Protein AF-A0A7U2FFC1-F1 (afdb_monomer)

Mean predicted aligned error: 11.52 Å

Secondary structure (DSSP, 8-state):
--------------PPPSS-TT-EEEEEEEEEETTEEEEEEEEEEEEEEEE-TTS-EEEEEE-SS-TTSS-TT-EEEGGGEEE--

pLDDT: mean 73.62, std 16.18, range [38.22, 90.81]

Radius of gyration: 18.4 Å; Cα contacts (8 Å, |Δi|>4): 122; chains: 1; bounding box: 29×23×73 Å

Solvent-accessible surface area (backbone atoms only — not comparable to full-atom values): 5618 Å² total; per-residue (Å²): 138,85,82,87,80,80,76,80,69,89,61,81,78,74,72,73,69,94,72,56,73,70,41,64,30,36,32,75,45,76,46,75,56,96,89,39,81,44,74,49,77,47,72,28,30,27,73,40,73,48,77,45,97,88,72,48,53,32,32,28,58,38,64,90,80,68,92,82,82,63,73,78,85,49,73,42,52,57,88,61,52,39,80,69,127

Structure (mmCIF, N/CA/C/O backbone):
data_AF-A0A7U2FFC1-F1
#
_entry.id   AF-A0A7U2FFC1-F1
#
loop_
_atom_site.group_PDB
_atom_site.id
_atom_site.type_symbol
_atom_site.label_atom_id
_atom_site.label_alt_id
_atom_site.label_comp_id
_atom_site.label_asym_id
_atom_site.label_entity_id
_atom_site.label_seq_id
_atom_site.pdbx_PDB_ins_code
_atom_site.Cartn_x
_atom_site.Cartn_y
_atom_site.Cartn_z
_atom_site.occupancy
_atom_site.B_iso_or_equiv
_atom_site.auth_seq_id
_atom_site.auth_comp_id
_atom_site.auth_asym_id
_atom_site.auth_atom_id
_atom_site.pdbx_PDB_model_num
ATOM 1 N N . MET A 1 1 ? -8.951 1.773 51.458 1.00 39.88 1 MET A N 1
ATOM 2 C CA . MET A 1 1 ? -8.294 0.929 50.437 1.00 39.88 1 MET A CA 1
ATOM 3 C C . MET A 1 1 ? -9.204 0.939 49.225 1.00 39.88 1 MET A C 1
ATOM 5 O O . MET A 1 1 ? -10.393 0.709 49.393 1.00 39.88 1 MET A O 1
ATOM 9 N N . ALA A 1 2 ? -8.686 1.378 48.081 1.00 41.25 2 ALA A N 1
ATOM 10 C CA . ALA A 1 2 ? -9.449 1.587 46.856 1.00 41.25 2 ALA A CA 1
ATOM 11 C C . ALA A 1 2 ? -9.290 0.370 45.937 1.00 41.25 2 ALA A C 1
ATOM 13 O O . ALA A 1 2 ? -8.169 -0.088 45.735 1.00 41.25 2 ALA A O 1
ATOM 14 N N . GLU A 1 3 ? -10.390 -0.111 45.362 1.00 41.75 3 GLU A N 1
ATOM 15 C CA . GLU A 1 3 ? -10.374 -1.088 44.273 1.00 41.75 3 GLU A CA 1
ATOM 16 C C . GLU A 1 3 ? -10.994 -0.434 43.034 1.00 41.75 3 GLU A C 1
ATOM 18 O O . GLU A 1 3 ? -12.208 -0.259 42.933 1.00 41.75 3 GLU A O 1
ATOM 23 N N . CYS A 1 4 ? -10.143 -0.018 42.093 1.00 38.22 4 CYS A N 1
ATOM 24 C CA . CYS A 1 4 ? -10.585 0.453 40.784 1.00 38.22 4 CYS A CA 1
ATOM 25 C C . CYS A 1 4 ? -10.950 -0.754 39.918 1.00 38.22 4 CYS A C 1
ATOM 27 O O . CYS A 1 4 ? -10.085 -1.457 39.398 1.00 38.22 4 CYS A O 1
ATOM 29 N N . ARG A 1 5 ? -12.253 -0.984 39.752 1.00 49.31 5 ARG A N 1
ATOM 30 C CA . ARG A 1 5 ? -12.806 -2.003 38.859 1.00 49.31 5 ARG A CA 1
ATOM 31 C C . ARG A 1 5 ? -12.830 -1.440 37.437 1.00 49.31 5 ARG A C 1
ATOM 33 O O . ARG A 1 5 ? -13.743 -0.705 37.070 1.00 49.31 5 ARG A O 1
ATOM 40 N N . VAL A 1 6 ? -11.807 -1.746 36.642 1.00 46.84 6 VAL A N 1
ATOM 41 C CA . VAL A 1 6 ? -11.810 -1.419 35.210 1.00 46.84 6 VAL A CA 1
ATOM 42 C C . VAL A 1 6 ? -12.734 -2.414 34.516 1.00 46.84 6 VAL A C 1
ATOM 44 O O . VAL A 1 6 ? -12.351 -3.540 34.214 1.00 46.84 6 VAL A O 1
ATOM 47 N N . SER A 1 7 ? -13.985 -2.013 34.304 1.00 43.78 7 SER A N 1
ATOM 48 C CA . SER A 1 7 ? -14.898 -2.727 33.417 1.00 43.78 7 SER A CA 1
ATOM 49 C C . SER A 1 7 ? -14.350 -2.616 31.999 1.00 43.78 7 SER A C 1
ATOM 51 O O . SER A 1 7 ? -14.463 -1.567 31.364 1.00 43.78 7 SER A O 1
ATOM 53 N N . SER A 1 8 ? -13.734 -3.688 31.503 1.00 46.91 8 SER A N 1
ATOM 54 C CA . SER A 1 8 ? -13.427 -3.843 30.086 1.00 46.91 8 SER A CA 1
ATOM 55 C C . SER A 1 8 ? -14.746 -3.921 29.324 1.00 46.91 8 SER A C 1
ATOM 57 O O . SER A 1 8 ? -15.309 -4.991 29.114 1.00 46.91 8 SER A O 1
ATOM 59 N N . ASN A 1 9 ? -15.263 -2.752 28.952 1.00 45.66 9 ASN A N 1
ATOM 60 C CA . ASN A 1 9 ? -16.245 -2.620 27.899 1.00 45.66 9 ASN A CA 1
ATOM 61 C C . ASN A 1 9 ? -15.625 -3.296 26.673 1.00 45.66 9 ASN A C 1
ATOM 63 O O . ASN A 1 9 ? -14.575 -2.861 26.196 1.00 45.66 9 ASN A O 1
ATOM 67 N N . SER A 1 10 ? -16.229 -4.380 26.197 1.00 48.22 10 SER A N 1
ATOM 68 C CA . SER A 1 10 ? -15.926 -5.019 24.916 1.00 48.22 10 SER A CA 1
ATOM 69 C C . SER A 1 10 ? -16.353 -4.093 23.771 1.00 48.22 10 SER A C 1
ATOM 71 O O . SER A 1 10 ? -17.172 -4.443 22.924 1.00 48.22 10 SER A O 1
ATOM 73 N N . GLY A 1 11 ? -15.832 -2.866 23.784 1.00 39.72 11 GLY A N 1
ATOM 74 C CA . GLY A 1 11 ? -15.842 -1.961 22.661 1.00 39.72 11 GLY A CA 1
ATOM 75 C C . GLY A 1 11 ? -14.925 -2.559 21.615 1.00 39.72 11 GLY A C 1
ATOM 76 O O . GLY A 1 11 ? -13.825 -3.007 21.943 1.00 39.72 11 GLY A O 1
ATOM 77 N N . ARG A 1 12 ? -15.425 -2.615 20.378 1.00 47.97 12 ARG A N 1
ATOM 78 C CA . ARG A 1 12 ? -14.655 -2.823 19.151 1.00 47.97 12 ARG A CA 1
ATOM 79 C C . ARG A 1 12 ? -13.202 -2.437 19.402 1.00 47.97 12 ARG A C 1
ATOM 81 O O . ARG A 1 12 ? -12.911 -1.258 19.582 1.00 47.97 12 ARG A O 1
ATOM 88 N N . ARG A 1 13 ? -12.308 -3.426 19.466 1.00 47.41 13 ARG A N 1
ATOM 89 C CA . ARG A 1 13 ? -10.881 -3.166 19.308 1.00 47.41 13 ARG A CA 1
ATOM 90 C C . ARG A 1 13 ? -10.76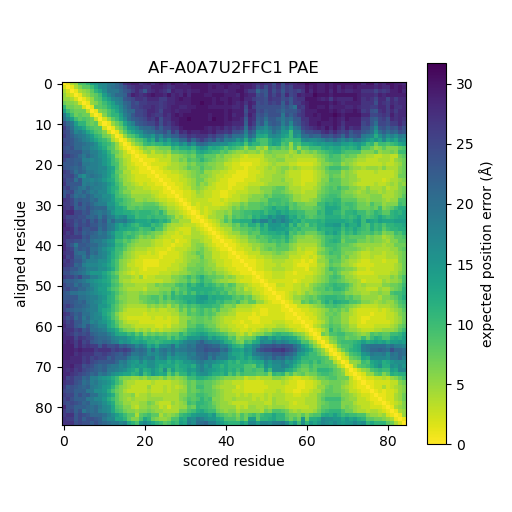1 -2.614 17.899 1.00 47.41 13 ARG A C 1
ATOM 92 O O . ARG A 1 13 ? -10.674 -3.387 16.951 1.00 47.41 13 ARG A O 1
ATOM 99 N N . THR A 1 14 ? -10.887 -1.299 17.756 1.00 54.03 14 THR A N 1
ATOM 100 C CA . THR A 1 14 ? -10.459 -0.581 16.568 1.00 54.03 14 THR A CA 1
ATOM 101 C C . THR A 1 14 ? -8.998 -0.960 16.461 1.00 54.03 14 THR A C 1
ATOM 103 O O . THR A 1 14 ? -8.182 -0.546 17.280 1.00 54.03 14 THR A O 1
ATOM 106 N N . ARG A 1 15 ? -8.709 -1.927 15.593 1.00 62.12 15 ARG A N 1
ATOM 107 C CA . ARG A 1 15 ? -7.354 -2.399 15.373 1.00 62.12 15 ARG A CA 1
ATOM 108 C C . ARG A 1 15 ? -6.570 -1.159 14.965 1.00 62.12 15 ARG A C 1
ATOM 110 O O . ARG A 1 15 ? -6.947 -0.536 13.976 1.00 62.12 15 ARG A O 1
ATOM 117 N N . SER A 1 16 ? -5.567 -0.768 15.746 1.00 69.25 16 SER A N 1
ATOM 118 C CA . SER A 1 16 ? -4.647 0.289 15.324 1.00 69.25 16 SER A CA 1
ATOM 119 C C . SER A 1 16 ? -4.052 -0.113 13.977 1.00 69.25 16 SER A C 1
ATOM 121 O O . SER A 1 16 ? -3.842 -1.309 13.745 1.00 69.25 16 SER A O 1
ATOM 123 N N . SER A 1 17 ? -3.872 0.851 13.076 1.00 75.88 17 SER A N 1
ATOM 124 C CA . SER A 1 17 ? -3.250 0.604 11.777 1.00 75.88 17 SER A CA 1
ATOM 125 C C . SER A 1 17 ? -1.913 -0.107 11.983 1.00 75.88 17 SER A C 1
ATOM 127 O O . SER A 1 17 ? -1.194 0.204 12.933 1.00 75.88 17 SER A O 1
ATOM 129 N N . ALA A 1 18 ? -1.600 -1.099 11.144 1.00 79.75 18 ALA A N 1
ATOM 130 C CA . ALA A 1 18 ? -0.299 -1.753 11.239 1.00 79.75 18 ALA A CA 1
ATOM 131 C C . ALA A 1 18 ? 0.834 -0.783 10.894 1.00 79.75 18 ALA A C 1
ATOM 133 O O . ALA A 1 18 ? 1.894 -0.901 11.484 1.00 79.75 18 ALA A O 1
ATOM 134 N N . PHE A 1 19 ? 0.570 0.166 9.996 1.00 83.75 19 PHE A N 1
ATOM 135 C CA . PHE A 1 19 ? 1.519 1.159 9.505 1.00 83.75 19 PHE A CA 1
ATOM 136 C C . PHE A 1 19 ? 1.027 2.595 9.745 1.00 83.75 19 PHE A C 1
ATOM 138 O O . PHE A 1 19 ? -0.187 2.823 9.866 1.00 83.75 19 PHE A O 1
ATOM 145 N N . GLU A 1 20 ? 1.950 3.554 9.764 1.00 86.06 20 GLU A N 1
ATOM 146 C CA . GLU A 1 20 ? 1.696 4.987 9.946 1.00 86.06 20 GLU A CA 1
ATOM 147 C C . GLU A 1 20 ? 2.111 5.818 8.718 1.00 86.06 20 GLU A C 1
ATOM 149 O O . GLU A 1 20 ? 2.864 5.379 7.852 1.00 86.06 20 GLU A O 1
ATOM 154 N N . VAL A 1 21 ? 1.583 7.043 8.608 1.00 86.50 21 VAL A N 1
ATOM 155 C CA . VAL A 1 21 ? 2.001 7.980 7.551 1.00 86.50 21 VAL A CA 1
ATOM 156 C C . VAL A 1 21 ? 3.465 8.358 7.769 1.00 86.50 21 VAL A C 1
ATOM 158 O O . VAL A 1 21 ? 3.833 8.798 8.855 1.00 86.50 21 VAL A O 1
ATOM 161 N N . GLY A 1 22 ? 4.274 8.230 6.719 1.00 83.94 22 GLY A N 1
ATOM 162 C CA . GLY A 1 22 ? 5.722 8.419 6.763 1.00 83.94 22 GLY A CA 1
ATOM 163 C C . GLY A 1 22 ? 6.519 7.121 6.908 1.00 83.94 22 GLY A C 1
ATOM 164 O O . GLY A 1 22 ? 7.724 7.154 6.665 1.00 83.94 22 GLY A O 1
ATOM 165 N N . ASP A 1 23 ? 5.875 5.992 7.227 1.00 85.81 23 ASP A N 1
ATOM 166 C CA .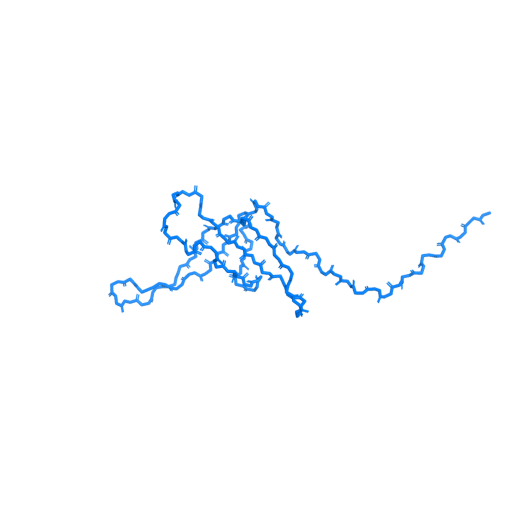 ASP A 1 23 ? 6.551 4.694 7.229 1.00 85.81 23 ASP A CA 1
ATOM 167 C C . ASP A 1 23 ? 6.937 4.281 5.808 1.00 85.81 23 ASP A C 1
ATOM 169 O O . ASP A 1 23 ? 6.192 4.503 4.846 1.00 85.81 23 ASP A O 1
ATOM 173 N N . VAL A 1 24 ? 8.096 3.633 5.701 1.00 86.50 24 VAL A N 1
ATOM 174 C CA . VAL A 1 24 ? 8.552 2.969 4.481 1.00 86.50 24 VAL A CA 1
ATOM 175 C C . VAL A 1 24 ? 8.096 1.514 4.529 1.00 86.50 24 VAL A C 1
ATOM 177 O O . VAL A 1 24 ? 8.347 0.801 5.500 1.00 86.50 24 VAL A O 1
ATOM 180 N N . VAL A 1 25 ? 7.412 1.073 3.481 1.00 86.19 25 VAL A N 1
ATOM 181 C CA . VAL A 1 25 ? 6.879 -0.281 3.339 1.00 86.19 25 VAL A CA 1
ATOM 182 C C . VAL A 1 25 ? 7.336 -0.905 2.034 1.00 86.19 25 VAL A C 1
ATOM 184 O O . VAL A 1 25 ? 7.504 -0.224 1.026 1.00 86.19 25 VAL A O 1
ATOM 187 N N . GLU A 1 26 ? 7.488 -2.221 2.033 1.00 87.19 26 GLU A N 1
ATOM 188 C CA . GLU A 1 26 ? 7.761 -3.004 0.836 1.00 87.19 26 GLU A CA 1
ATOM 189 C C . GLU A 1 26 ? 6.434 -3.522 0.256 1.00 87.19 26 GLU A C 1
ATOM 191 O O . GLU A 1 26 ? 5.622 -4.135 0.958 1.00 87.19 26 GLU A O 1
ATOM 196 N N . MET A 1 27 ? 6.198 -3.311 -1.039 1.00 84.38 27 MET A N 1
ATOM 197 C CA . MET A 1 27 ? 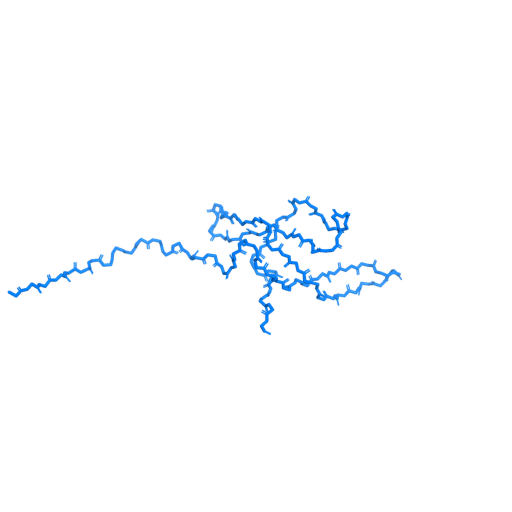5.042 -3.859 -1.748 1.00 84.38 27 MET A CA 1
ATOM 198 C C . MET A 1 27 ? 5.483 -4.718 -2.933 1.00 84.38 27 MET A C 1
ATOM 200 O O . MET A 1 27 ? 6.404 -4.395 -3.681 1.00 84.38 27 MET A O 1
ATOM 204 N N . LYS A 1 28 ? 4.771 -5.829 -3.138 1.00 83.94 28 LYS A N 1
ATOM 205 C CA . LYS A 1 28 ? 4.974 -6.725 -4.278 1.00 83.94 28 LYS A CA 1
ATOM 206 C C . LYS A 1 28 ? 4.293 -6.165 -5.533 1.00 83.94 28 LYS A C 1
ATOM 208 O O . LYS A 1 28 ? 3.082 -6.308 -5.692 1.00 83.94 28 LYS A O 1
ATOM 213 N N . VAL A 1 29 ? 5.073 -5.614 -6.457 1.00 81.50 29 VAL A N 1
ATOM 214 C CA . VAL A 1 29 ? 4.596 -5.094 -7.746 1.00 81.50 29 VAL A CA 1
ATOM 215 C C . VAL A 1 29 ? 4.738 -6.167 -8.820 1.00 81.50 29 VAL A C 1
ATOM 217 O O . VAL A 1 29 ? 5.764 -6.836 -8.930 1.00 81.50 29 VAL A O 1
ATOM 220 N N . THR A 1 30 ? 3.698 -6.356 -9.634 1.00 82.06 30 THR A N 1
ATOM 221 C CA . THR A 1 30 ? 3.776 -7.212 -10.825 1.00 82.06 30 THR A CA 1
ATOM 222 C C . THR A 1 30 ? 3.627 -6.353 -12.067 1.00 82.06 30 THR A C 1
ATOM 224 O O . THR A 1 30 ? 2.524 -5.917 -12.382 1.00 82.06 30 THR A O 1
ATOM 227 N N . ALA A 1 31 ? 4.729 -6.146 -12.783 1.00 80.81 31 ALA A N 1
ATOM 228 C CA . ALA A 1 31 ? 4.760 -5.370 -14.015 1.00 80.81 31 ALA A CA 1
ATOM 229 C C . AL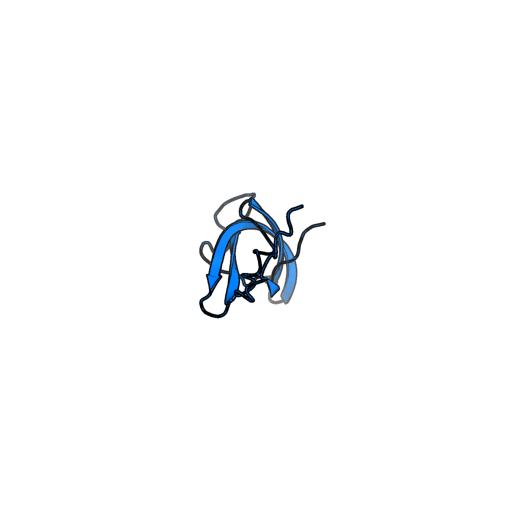A A 1 31 ? 5.062 -6.270 -15.220 1.00 80.81 31 ALA A C 1
ATOM 231 O O . ALA A 1 31 ? 5.738 -7.298 -15.116 1.00 80.81 31 ALA A O 1
ATOM 232 N N . SER A 1 32 ? 4.555 -5.884 -16.389 1.00 82.31 32 SER A N 1
ATOM 233 C CA . SER A 1 32 ? 4.923 -6.518 -17.653 1.00 82.31 32 SER A CA 1
ATOM 234 C C . SER A 1 32 ? 6.104 -5.765 -18.252 1.00 82.31 32 SER A C 1
ATOM 236 O O . SER A 1 32 ? 5.932 -4.662 -18.760 1.00 82.31 32 SER A O 1
ATOM 238 N N . VAL A 1 33 ? 7.292 -6.362 -18.203 1.00 77.50 33 VAL A N 1
ATOM 239 C CA . VAL A 1 33 ? 8.527 -5.788 -18.752 1.00 77.50 33 VAL A CA 1
ATOM 240 C C . VAL A 1 33 ? 8.953 -6.662 -19.928 1.00 77.50 33 VAL A C 1
ATOM 242 O O . VAL A 1 33 ? 9.123 -7.869 -19.762 1.00 77.50 33 VAL A O 1
ATOM 245 N N . ASP A 1 34 ? 9.053 -6.080 -21.124 1.00 83.38 34 ASP A N 1
ATOM 246 C CA . ASP A 1 34 ? 9.405 -6.791 -22.368 1.00 83.38 34 ASP A CA 1
ATOM 247 C C . ASP A 1 34 ? 8.488 -7.990 -22.699 1.00 83.38 34 ASP A C 1
ATOM 249 O O . ASP A 1 34 ? 8.925 -9.028 -23.192 1.00 83.38 34 ASP A O 1
ATOM 253 N N . GLY A 1 35 ? 7.191 -7.881 -22.386 1.00 84.56 35 GLY A N 1
ATOM 254 C CA . GLY A 1 35 ? 6.213 -8.961 -22.598 1.00 84.56 35 GLY A CA 1
ATOM 255 C C . GLY A 1 35 ? 6.297 -10.109 -21.583 1.00 84.56 35 GLY A C 1
ATOM 256 O O . GLY A 1 35 ? 5.515 -11.058 -21.664 1.00 84.56 35 GLY A O 1
ATOM 257 N N . LEU A 1 36 ? 7.197 -10.018 -20.600 1.00 83.12 36 LEU A N 1
ATOM 258 C CA . LEU A 1 36 ? 7.308 -10.951 -19.485 1.00 83.12 36 LEU A CA 1
ATOM 259 C C . LEU A 1 36 ? 6.726 -10.323 -18.219 1.00 83.12 36 LEU A C 1
ATOM 261 O O . LEU A 1 36 ? 7.097 -9.222 -17.815 1.00 83.12 36 LEU A O 1
ATOM 265 N N . ARG A 1 37 ? 5.834 -11.056 -17.545 1.00 86.38 37 ARG A N 1
ATOM 266 C CA . ARG A 1 37 ? 5.372 -10.676 -16.207 1.00 86.38 37 ARG A CA 1
ATOM 267 C C . ARG A 1 37 ? 6.515 -10.887 -15.225 1.00 86.38 37 ARG A C 1
ATOM 269 O O . ARG A 1 37 ? 6.880 -12.027 -14.941 1.00 86.38 37 ARG A O 1
ATOM 276 N N . LYS A 1 38 ? 7.069 -9.793 -14.717 1.00 83.75 38 LYS A N 1
ATOM 277 C CA . LYS A 1 38 ? 8.036 -9.807 -13.626 1.00 83.75 38 LYS A CA 1
ATOM 278 C C . LYS A 1 38 ? 7.347 -9.337 -12.364 1.00 83.75 38 LYS A C 1
ATOM 280 O O . LYS A 1 38 ? 6.596 -8.366 -12.371 1.00 83.75 38 LYS A O 1
ATOM 285 N N . THR A 1 39 ? 7.627 -10.040 -11.282 1.00 83.38 39 THR A N 1
ATOM 286 C CA . THR A 1 39 ? 7.235 -9.600 -9.956 1.00 83.38 39 THR A CA 1
ATOM 287 C C . THR A 1 39 ? 8.490 -9.222 -9.198 1.00 83.38 39 THR A C 1
ATOM 289 O O . THR A 1 39 ? 9.405 -10.037 -9.088 1.00 83.38 39 THR A O 1
ATOM 292 N N . TYR A 1 40 ? 8.522 -8.000 -8.693 1.00 82.31 40 TYR A N 1
ATOM 293 C CA . TYR A 1 40 ? 9.585 -7.486 -7.847 1.00 82.31 40 TYR A CA 1
ATOM 294 C C . TYR A 1 40 ? 8.969 -6.800 -6.630 1.00 82.31 40 TYR A C 1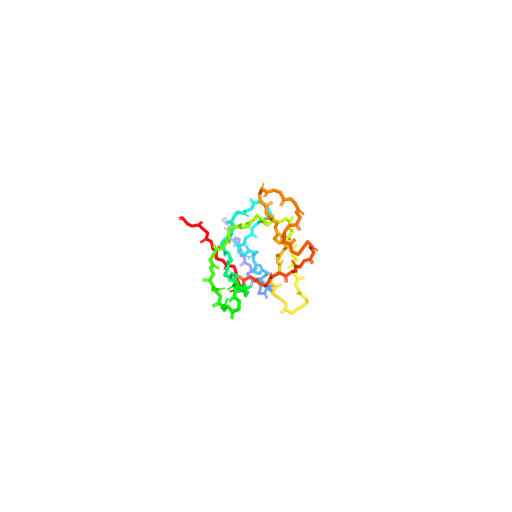
ATOM 296 O O . TYR A 1 40 ? 7.759 -6.568 -6.567 1.00 82.31 40 TYR A O 1
ATOM 304 N N . PHE A 1 41 ? 9.806 -6.565 -5.634 1.00 83.25 41 PHE A N 1
ATOM 305 C CA . PHE A 1 41 ? 9.439 -5.814 -4.451 1.00 83.25 41 PHE A CA 1
ATOM 306 C C . PHE A 1 41 ? 9.965 -4.395 -4.612 1.00 83.25 41 PHE A C 1
ATOM 308 O O . PHE A 1 41 ? 11.084 -4.205 -5.087 1.00 83.25 41 PHE A O 1
ATOM 315 N N . GLU A 1 42 ? 9.129 -3.423 -4.285 1.00 82.62 42 GLU A N 1
ATOM 316 C CA . GLU A 1 42 ? 9.460 -2.008 -4.3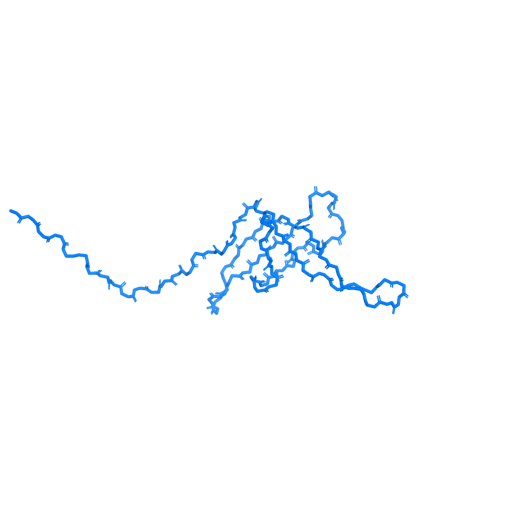76 1.00 82.62 42 GLU A CA 1
ATOM 317 C C . GLU A 1 42 ? 9.078 -1.324 -3.066 1.00 82.62 42 GLU A C 1
ATOM 319 O O . GLU A 1 42 ? 8.103 -1.712 -2.413 1.00 82.62 42 GLU A O 1
ATOM 324 N N . HIS A 1 43 ? 9.889 -0.351 -2.659 1.00 85.06 43 HIS A N 1
ATOM 325 C CA . HIS A 1 43 ? 9.693 0.380 -1.417 1.00 85.06 43 HIS A CA 1
ATOM 326 C C . HIS A 1 43 ? 8.874 1.636 -1.671 1.00 85.06 43 HIS A C 1
ATOM 328 O O . HIS A 1 43 ? 9.138 2.391 -2.607 1.00 85.06 43 HIS A O 1
ATOM 334 N N . PHE A 1 44 ? 7.910 1.877 -0.795 1.00 84.88 44 PHE A N 1
ATOM 335 C CA . PHE A 1 44 ? 7.017 3.017 -0.862 1.00 84.88 44 PHE A CA 1
ATOM 336 C C . PHE A 1 44 ? 6.884 3.672 0.501 1.00 84.88 44 PHE A C 1
ATOM 338 O O . PHE A 1 44 ? 6.926 3.006 1.528 1.00 84.88 44 PHE A O 1
ATOM 345 N N . VAL A 1 45 ? 6.655 4.978 0.506 1.00 86.81 45 VAL A N 1
ATOM 346 C CA . VAL A 1 45 ? 6.301 5.733 1.706 1.00 86.81 45 VAL A CA 1
ATOM 347 C C . VAL A 1 45 ? 4.793 5.833 1.796 1.00 86.81 45 VAL A C 1
ATOM 349 O O . VAL A 1 45 ? 4.117 6.164 0.820 1.00 86.81 45 VAL A O 1
ATOM 352 N N . ILE A 1 46 ? 4.245 5.602 2.979 1.00 87.56 46 ILE A N 1
ATOM 353 C CA . ILE A 1 46 ? 2.823 5.820 3.220 1.00 87.56 46 ILE A CA 1
ATOM 354 C C . ILE A 1 46 ? 2.557 7.324 3.270 1.00 87.56 46 ILE A C 1
ATOM 356 O O . ILE A 1 46 ? 2.984 8.013 4.195 1.00 87.56 46 ILE A O 1
ATOM 360 N N . LYS A 1 47 ? 1.815 7.837 2.287 1.00 86.94 47 LYS A N 1
ATOM 361 C CA . LYS A 1 47 ? 1.378 9.241 2.225 1.00 86.94 47 LYS A CA 1
ATOM 362 C C . LYS A 1 47 ? 0.078 9.476 2.993 1.00 86.94 47 LYS A C 1
ATOM 364 O O . LYS A 1 47 ? -0.103 10.534 3.591 1.00 86.94 47 LYS A O 1
ATOM 369 N N . ALA A 1 48 ? -0.830 8.503 2.980 1.00 86.62 48 ALA A N 1
ATOM 370 C CA . ALA A 1 48 ? -2.094 8.576 3.704 1.00 86.62 48 ALA A CA 1
ATOM 371 C C . ALA A 1 48 ? -2.582 7.182 4.105 1.00 86.62 48 ALA A C 1
ATOM 373 O O . ALA A 1 48 ? -2.212 6.177 3.504 1.00 86.62 48 ALA A O 1
ATOM 374 N N . LEU A 1 49 ? -3.452 7.127 5.110 1.00 89.38 49 LEU A N 1
ATOM 375 C CA . LEU A 1 49 ? -4.120 5.905 5.547 1.00 89.38 49 LEU A CA 1
ATOM 376 C C . LEU A 1 49 ? -5.596 6.190 5.809 1.00 89.38 49 LEU A C 1
ATOM 378 O O . LEU A 1 49 ? -5.960 7.289 6.235 1.00 89.38 49 LEU A O 1
ATOM 382 N N . ARG A 1 50 ? -6.457 5.208 5.548 1.00 89.00 50 ARG A N 1
ATOM 383 C CA . ARG A 1 50 ? -7.895 5.311 5.800 1.00 89.00 50 ARG A CA 1
ATOM 384 C C . ARG A 1 50 ? -8.468 4.005 6.315 1.00 89.00 50 ARG A C 1
ATOM 386 O O . ARG A 1 50 ? -7.975 2.919 6.014 1.00 89.00 50 ARG A O 1
ATOM 393 N N . HIS A 1 51 ? -9.554 4.135 7.065 1.00 87.12 51 HIS A N 1
ATOM 394 C CA . HIS A 1 51 ? -10.328 3.005 7.554 1.00 87.12 51 HIS A CA 1
ATOM 395 C C . HIS A 1 51 ? -11.557 2.810 6.670 1.00 87.12 51 HIS A C 1
ATOM 397 O O . HIS A 1 51 ? -12.351 3.734 6.481 1.00 87.12 51 HIS A O 1
ATOM 403 N N . THR A 1 52 ? -11.693 1.621 6.095 1.00 84.62 52 THR A N 1
ATOM 404 C CA . THR A 1 52 ? -12.857 1.256 5.282 1.00 84.62 52 THR A CA 1
ATOM 405 C C . THR A 1 52 ? -14.071 0.967 6.170 1.00 84.62 52 THR A C 1
ATOM 407 O O . THR A 1 52 ? -13.906 0.532 7.315 1.00 84.62 52 THR A O 1
ATOM 410 N N . PRO A 1 53 ? -15.305 1.137 5.656 1.00 82.69 53 PRO A N 1
ATOM 411 C CA . PRO A 1 53 ? -16.524 0.780 6.387 1.00 82.69 53 PRO A CA 1
ATOM 412 C C . PRO A 1 53 ? -16.551 -0.687 6.845 1.00 82.69 53 PRO A C 1
ATOM 414 O O . PRO A 1 53 ? -17.130 -0.998 7.886 1.00 82.69 53 PRO A O 1
ATOM 417 N N . ASP A 1 54 ? -15.888 -1.569 6.092 1.00 82.38 54 ASP A N 1
ATOM 418 C CA . ASP A 1 54 ? -15.772 -3.006 6.361 1.00 82.38 54 ASP A CA 1
ATOM 419 C C . ASP A 1 54 ? -14.762 -3.348 7.470 1.00 82.38 54 ASP A C 1
ATOM 421 O O . ASP A 1 54 ? -14.659 -4.497 7.899 1.00 82.38 54 ASP A O 1
ATOM 425 N N . GLY A 1 55 ? -14.034 -2.354 7.983 1.00 81.44 55 GLY A N 1
ATOM 426 C CA . GLY A 1 55 ? -13.123 -2.522 9.110 1.00 81.44 55 GLY A CA 1
ATOM 427 C C . GLY A 1 55 ? -11.658 -2.748 8.733 1.00 81.44 55 GLY A C 1
ATOM 428 O O . GLY A 1 55 ? -10.842 -2.948 9.637 1.00 81.44 55 GLY A O 1
ATOM 429 N N . TYR A 1 56 ? -11.309 -2.693 7.448 1.00 85.00 56 TYR A N 1
ATOM 430 C CA . TYR A 1 56 ? -9.939 -2.853 6.950 1.00 85.00 56 TYR A CA 1
ATOM 431 C C . TYR A 1 56 ? -9.215 -1.512 6.810 1.00 85.00 56 TYR A C 1
ATOM 433 O O . TYR A 1 56 ? -9.847 -0.484 6.555 1.00 85.00 56 TYR A O 1
ATOM 441 N N . TRP A 1 57 ? -7.888 -1.536 6.939 1.00 88.12 57 TRP A N 1
ATOM 442 C CA . TRP A 1 57 ? -7.029 -0.390 6.650 1.00 88.12 57 TRP A CA 1
ATOM 443 C C . TRP A 1 57 ? -6.556 -0.417 5.200 1.00 88.12 57 TRP A C 1
ATOM 445 O O . TRP A 1 57 ? -6.132 -1.457 4.686 1.00 88.12 57 TRP A O 1
ATOM 455 N N . GLU A 1 58 ? -6.612 0.748 4.569 1.00 90.81 58 GLU A N 1
ATOM 456 C CA . GLU A 1 58 ? -6.051 0.997 3.250 1.00 90.81 58 GLU A CA 1
ATOM 457 C C . GLU A 1 58 ? -5.060 2.151 3.324 1.00 90.81 58 GLU A C 1
ATOM 459 O O . GLU A 1 58 ? -5.234 3.090 4.106 1.00 90.81 58 GLU A O 1
ATOM 464 N N . TYR A 1 59 ? -4.039 2.084 2.482 1.00 89.25 59 TYR A N 1
ATOM 465 C CA . TYR A 1 59 ? -2.905 2.991 2.498 1.00 89.25 59 TYR A CA 1
ATOM 466 C C . TYR A 1 59 ? -2.665 3.543 1.105 1.00 89.25 59 TYR A C 1
ATOM 468 O O . TYR A 1 59 ? -2.707 2.814 0.114 1.00 89.25 59 TYR A O 1
ATOM 476 N N . GLN A 1 60 ? -2.404 4.838 1.042 1.00 88.62 60 GLN A N 1
ATOM 477 C CA . GLN A 1 60 ? -1.937 5.499 -0.158 1.00 88.62 60 GLN A CA 1
ATOM 478 C C . GLN A 1 60 ? -0.415 5.528 -0.112 1.00 88.62 60 GLN A C 1
ATOM 480 O O . GLN A 1 60 ? 0.180 6.063 0.827 1.00 88.62 60 GLN A O 1
ATOM 485 N N . LEU A 1 61 ? 0.196 4.927 -1.123 1.00 86.81 61 LEU A N 1
ATOM 486 C CA . LEU A 1 61 ? 1.639 4.813 -1.258 1.00 86.81 61 LEU A CA 1
ATOM 487 C C . LEU A 1 61 ? 2.176 5.939 -2.146 1.00 86.81 61 LEU A C 1
ATOM 489 O O . LEU A 1 61 ? 1.503 6.374 -3.079 1.00 86.81 61 LEU A O 1
ATOM 493 N N . GLY A 1 62 ? 3.389 6.397 -1.862 1.00 81.50 62 GLY A N 1
ATOM 494 C CA . GLY A 1 62 ? 4.142 7.329 -2.691 1.00 81.50 62 GLY A CA 1
ATOM 495 C C . GLY A 1 62 ? 5.602 6.908 -2.808 1.00 81.50 62 GLY A C 1
ATOM 496 O O . GLY A 1 62 ? 6.136 6.250 -1.920 1.00 81.50 62 GLY A O 1
ATOM 497 N N . VAL A 1 63 ? 6.248 7.281 -3.908 1.00 76.25 63 VAL A N 1
ATOM 498 C CA . VAL A 1 63 ? 7.671 6.995 -4.148 1.00 76.25 63 VAL A CA 1
ATOM 499 C C . VAL A 1 63 ? 8.532 8.096 -3.519 1.00 76.25 63 VAL A C 1
ATOM 501 O O . VAL A 1 63 ? 8.122 9.257 -3.494 1.00 76.25 63 VAL A O 1
ATOM 504 N N . THR A 1 64 ? 9.708 7.746 -2.989 1.00 65.31 64 THR A N 1
ATOM 505 C CA . THR A 1 64 ? 10.669 8.706 -2.407 1.00 65.31 64 THR A CA 1
ATOM 506 C C . THR A 1 64 ? 11.439 9.523 -3.444 1.00 65.31 64 THR A C 1
ATOM 508 O O . THR A 1 64 ? 11.897 10.613 -3.112 1.00 65.31 64 THR A O 1
ATOM 511 N N . GLU A 1 65 ? 11.608 9.011 -4.666 1.00 59.22 65 GLU A N 1
ATOM 512 C CA . GLU A 1 65 ? 12.487 9.588 -5.693 1.00 59.22 65 GLU A CA 1
ATOM 513 C C . GLU A 1 65 ? 11.743 9.748 -7.029 1.00 59.22 65 GLU A C 1
ATOM 515 O O . GLU A 1 65 ? 11.770 8.855 -7.869 1.00 59.22 65 GLU A O 1
ATOM 520 N N . ASP A 1 66 ? 11.110 10.911 -7.201 1.00 51.91 66 ASP A N 1
ATOM 521 C CA . ASP A 1 66 ? 10.404 11.403 -8.396 1.00 51.91 66 ASP A CA 1
ATOM 522 C C . 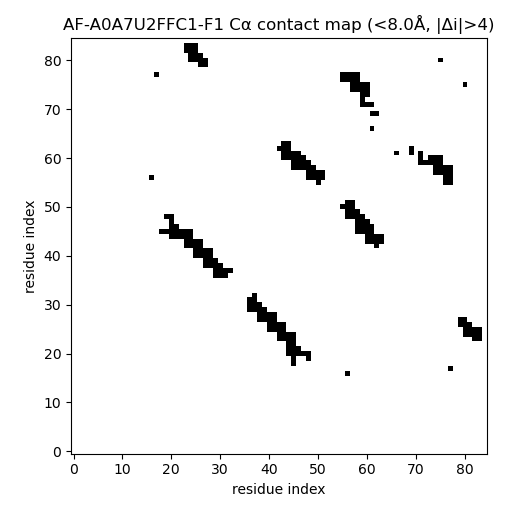ASP A 1 66 ? 8.939 10.947 -8.593 1.00 51.91 66 ASP A C 1
ATOM 524 O O . ASP A 1 66 ? 8.580 9.774 -8.683 1.00 51.91 66 ASP A O 1
ATOM 528 N N . GLU A 1 67 ? 8.071 11.959 -8.657 1.00 52.38 67 GLU A N 1
ATOM 529 C CA . GLU A 1 67 ? 6.615 11.930 -8.465 1.00 52.38 67 GLU A CA 1
ATOM 530 C C . GLU A 1 67 ? 5.769 11.465 -9.670 1.00 52.38 67 GLU A C 1
ATOM 532 O O . GLU A 1 67 ? 4.555 11.633 -9.637 1.00 52.38 67 GLU A O 1
ATOM 537 N N . ASP A 1 68 ? 6.330 10.850 -10.714 1.00 48.34 68 ASP A N 1
ATOM 538 C CA . ASP A 1 68 ? 5.566 10.631 -11.965 1.00 48.34 68 ASP A CA 1
ATOM 539 C C . ASP A 1 68 ? 5.221 9.161 -12.282 1.00 48.34 68 ASP A C 1
ATOM 541 O O . ASP A 1 68 ? 4.422 8.885 -13.174 1.00 48.34 68 ASP A O 1
ATOM 545 N N . ALA A 1 69 ? 5.808 8.188 -11.575 1.00 51.62 69 ALA A N 1
ATOM 546 C CA . ALA A 1 69 ? 5.799 6.790 -12.033 1.00 51.62 69 ALA A CA 1
ATOM 547 C C . ALA A 1 69 ? 4.842 5.843 -11.291 1.00 51.62 69 ALA A C 1
ATOM 549 O O . ALA A 1 69 ? 4.582 4.741 -11.778 1.00 51.62 69 ALA A O 1
ATOM 550 N N . PHE A 1 70 ? 4.314 6.236 -10.134 1.00 60.97 70 PHE A N 1
ATOM 551 C CA . PHE A 1 70 ? 3.422 5.384 -9.352 1.00 60.97 70 PHE A CA 1
ATOM 552 C C . PHE A 1 70 ? 2.033 6.003 -9.296 1.00 60.97 70 PHE A C 1
ATOM 554 O O . PHE A 1 70 ? 1.928 7.204 -9.075 1.00 60.97 70 PHE A O 1
ATOM 561 N N . GLU A 1 71 ? 0.989 5.200 -9.533 1.00 61.91 71 GLU A N 1
ATOM 562 C CA . GLU A 1 71 ? -0.405 5.649 -9.664 1.00 61.91 71 GLU A CA 1
ATOM 563 C C . GLU A 1 71 ? -0.864 6.451 -8.434 1.00 61.91 71 GLU A C 1
ATOM 565 O O . GLU A 1 71 ? -1.407 5.897 -7.468 1.00 61.91 71 GLU A O 1
ATOM 570 N N . ASP A 1 72 ? -0.637 7.766 -8.476 1.00 62.38 72 ASP A N 1
ATOM 571 C CA . ASP A 1 72 ? -0.983 8.686 -7.404 1.00 62.38 72 ASP A CA 1
ATOM 572 C C . ASP A 1 72 ? -2.500 8.638 -7.180 1.00 62.38 72 ASP A C 1
ATOM 574 O O . ASP A 1 72 ? -3.304 8.785 -8.103 1.00 62.38 72 ASP A O 1
ATOM 578 N N . GLY A 1 73 ? -2.895 8.340 -5.942 1.00 68.88 73 GLY A N 1
ATOM 579 C CA . GLY A 1 73 ? -4.301 8.202 -5.553 1.00 68.88 73 GLY A CA 1
ATOM 580 C C . GLY A 1 73 ? -4.813 6.764 -5.440 1.00 68.88 73 GLY A C 1
ATOM 581 O O . GLY A 1 73 ? -5.955 6.570 -5.010 1.00 68.88 73 GLY A O 1
ATOM 582 N N . THR A 1 74 ? -3.995 5.755 -5.754 1.00 83.69 74 THR A N 1
ATOM 583 C CA . THR A 1 74 ? -4.381 4.351 -5.555 1.00 83.69 74 THR A CA 1
ATOM 584 C C . THR A 1 74 ? -4.274 3.946 -4.085 1.00 83.69 74 THR A C 1
ATOM 586 O O . THR A 1 74 ? -3.273 4.202 -3.414 1.00 83.69 74 THR A O 1
ATOM 589 N N . TRP A 1 75 ? -5.329 3.299 -3.587 1.00 87.75 75 TRP A N 1
ATOM 590 C CA . TRP A 1 75 ? -5.415 2.785 -2.223 1.00 87.75 75 TRP A CA 1
ATOM 591 C C . TRP A 1 75 ? -5.113 1.291 -2.208 1.00 87.75 75 TRP A C 1
ATOM 593 O O . TRP A 1 75 ? -5.779 0.509 -2.886 1.00 87.75 75 TRP A O 1
ATOM 603 N N . TYR A 1 76 ? -4.130 0.902 -1.405 1.00 87.12 76 TYR A N 1
ATOM 604 C CA . TYR A 1 76 ? -3.678 -0.474 -1.273 1.00 87.12 76 TYR A CA 1
ATOM 605 C C . TYR A 1 76 ? -4.128 -1.050 0.068 1.00 87.12 76 TYR A C 1
ATOM 607 O O . TYR A 1 76 ? -3.978 -0.391 1.102 1.00 87.12 76 TYR A O 1
ATOM 615 N N . PRO A 1 77 ? -4.673 -2.275 0.096 1.00 88.06 77 PRO A N 1
ATOM 616 C CA . PRO A 1 77 ? -5.063 -2.902 1.346 1.00 88.06 77 PRO A CA 1
ATOM 617 C C . PRO A 1 77 ? -3.820 -3.290 2.149 1.00 88.06 77 PRO A C 1
ATOM 619 O O . PRO A 1 77 ? -2.824 -3.737 1.581 1.00 88.06 77 PRO A O 1
ATOM 622 N N . GLU A 1 78 ? -3.922 -3.233 3.478 1.00 84.88 78 GLU A N 1
ATOM 623 C CA . GLU A 1 78 ? -2.846 -3.622 4.409 1.00 84.88 78 GLU A CA 1
ATOM 624 C C . GLU A 1 78 ? -2.184 -4.966 4.052 1.00 84.88 78 GLU A C 1
ATOM 626 O O . GLU A 1 78 ? -0.974 -5.121 4.143 1.00 84.88 78 GLU A O 1
ATOM 631 N N . SER A 1 79 ? -2.982 -5.935 3.592 1.00 83.25 79 SER A N 1
ATOM 632 C CA . SER A 1 79 ? -2.525 -7.283 3.221 1.00 83.25 79 SER A CA 1
ATOM 633 C C . SER A 1 79 ? -1.538 -7.341 2.047 1.00 83.25 79 SER A C 1
ATOM 635 O O . SER A 1 79 ? -0.870 -8.359 1.871 1.00 83.25 79 SER A O 1
ATOM 637 N N . SER A 1 80 ? -1.461 -6.285 1.235 1.00 81.62 80 SER A N 1
ATOM 638 C CA . SER A 1 80 ? -0.527 -6.194 0.104 1.00 81.62 80 SER A CA 1
ATOM 639 C C . SER A 1 80 ? 0.829 -5.607 0.497 1.00 81.62 80 SER A C 1
ATOM 641 O O . SER A 1 80 ? 1.768 -5.683 -0.296 1.00 81.62 80 SER A O 1
ATOM 643 N N . LEU A 1 81 ? 0.935 -5.054 1.708 1.00 82.31 81 LEU A N 1
ATOM 644 C CA . LEU A 1 81 ? 2.115 -4.364 2.214 1.00 82.31 81 LEU A CA 1
ATOM 645 C C . LEU A 1 81 ? 2.878 -5.248 3.197 1.00 82.31 81 LEU A C 1
ATOM 647 O O . LEU A 1 81 ? 2.295 -6.051 3.932 1.00 82.31 81 LEU A O 1
ATOM 651 N N . LYS A 1 82 ? 4.194 -5.074 3.233 1.00 81.00 82 LYS A N 1
ATOM 652 C CA . LYS A 1 82 ? 5.075 -5.679 4.225 1.00 81.00 82 LYS A CA 1
ATOM 653 C C . LYS A 1 82 ? 5.934 -4.609 4.881 1.00 81.00 82 LYS A C 1
ATOM 655 O O . LYS A 1 82 ? 6.308 -3.628 4.249 1.00 81.00 82 LYS A O 1
ATOM 660 N N . PHE A 1 83 ? 6.240 -4.826 6.156 1.00 69.88 83 PHE A N 1
ATOM 661 C CA . PHE A 1 83 ? 7.264 -4.050 6.841 1.00 69.88 83 PHE A CA 1
ATOM 662 C C . PHE A 1 83 ? 8.632 -4.379 6.252 1.00 69.88 83 PHE A C 1
ATOM 664 O O . PHE A 1 83 ? 8.978 -5.559 6.153 1.00 69.88 83 PHE A O 1
ATOM 671 N N . ASP A 1 84 ? 9.379 -3.337 5.908 1.00 63.50 84 ASP A N 1
ATOM 672 C CA . ASP A 1 84 ? 10.829 -3.426 5.780 1.00 63.50 84 ASP A CA 1
ATOM 673 C C . ASP A 1 84 ? 11.400 -3.478 7.212 1.00 63.50 84 ASP A C 1
ATOM 675 O O . ASP A 1 84 ? 11.060 -2.630 8.041 1.00 63.50 84 ASP A O 1
ATOM 679 N N . ILE A 1 85 ? 12.134 -4.544 7.551 1.00 51.88 85 ILE A N 1
ATOM 680 C CA . ILE A 1 85 ? 12.668 -4.832 8.903 1.00 51.88 85 ILE A CA 1
ATOM 681 C C . ILE A 1 85 ? 14.183 -4.697 8.956 1.00 51.88 85 ILE A C 1
ATOM 683 O O . ILE A 1 85 ? 14.848 -5.225 8.039 1.00 51.88 85 ILE A O 1
#

Foldseek 3Di:
DDDDDPPPPPDPPLPPDPDDQQAKWWFWDFDQDPN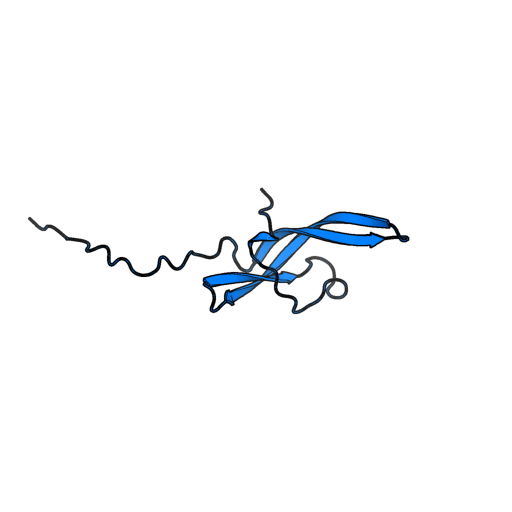DTDIDIDIWGFHDWDADPVSWIWTQTADPPDGDDDDGPDIHTPVRIHHDD

Sequence (85 aa):
MAECRVSSNSGRRTRSSAFEVGDVVEMKVTASVDGLRKTYFEHFVIKALRHTPDGYWEYQLGVTEDEDAFEDGTWYPESSLKFDI

Nearest PDB structures (foldseek):
  6hq9-assembly1_A  TM=7.271E-01  e=4.182E-02  Homo sapiens
  7s9u-assembly1_P  TM=5.161E-01  e=4.261E-01  Bacillus subtilis
  7asn-assembly1_N  TM=5.943E-01  e=2.465E+00  Staphylococcus aureus
  5vx6-assembly1_A  TM=6.734E-01  e=8.566E+00  Bacillus subtilis subsp. subtilis str. 168

Organism: Phaeosphaeria nodorum (strain SN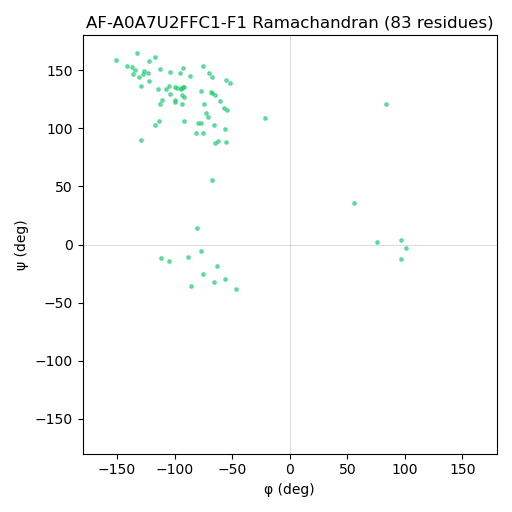15 / ATCC MYA-4574 / FGSC 10173) (NCBI:txid321614)